Protein AF-A0A239AKF9-F1 (afdb_monomer)

Radius of gyration: 17.78 Å; Cα contacts (8 Å, |Δi|>4): 146; chains: 1; bounding box: 46×46×40 Å

Foldseek 3Di:
DDPVVVVVVVVVVVVVVVVVVLCVPDDPFLVVFVVLLVVLCVVLVVVQWDWDWASVDVSTWIKIANDPPDPQIWIWTWDDDVAIFIDIPPDPDTHGSVCSVVVNVVSVVSRVVVVPDDPCVVVVVVVVVD

Secondary structure (DSSP, 8-state):
---HHHHHHHHHHHHHHHHHHHHHHS-HHHHHHHHHHHHHHHHHHHTT-EEEEETTSSS-EEEEESSTT-S--EEEEEEEESEEEEEETT-SSPEETT-HHHHHHHHHHHHHHHHHS--TTTHHHHTT--

Sequence (130 aa):
MIDESAVTLRLWGRRARRFIRWFGTRDRQDRKAMWHLDRLAEALAAQGWRTNRRFHVSPATLRVGPTKHAPATEELSATHFGRWVYLARNSARPIPCADLDLAVTEVERILWGRLHQPNSRKARRHERQR

Solvent-accessible surface area (backbone atoms only — not comparable to full-atom values): 7560 Å² total; per-residue (Å²): 134,79,63,63,66,60,55,48,53,54,53,50,53,57,50,49,52,52,47,54,54,48,60,75,75,49,57,75,62,62,52,49,27,48,53,53,45,50,56,52,39,50,57,38,39,74,73,65,37,40,63,46,80,37,78,90,45,87,75,47,34,36,37,36,23,78,46,100,84,45,90,39,62,51,48,31,36,45,50,77,73,103,48,54,24,35,42,42,82,86,51,97,60,76,35,52,60,88,42,57,67,62,46,46,54,53,52,48,53,54,42,51,54,47,70,71,46,75,73,62,81,62,60,68,64,59,67,78,73,109

Organism: NCBI:txid134959

Mean predicted aligned error: 9.16 Å

pLDDT: mean 82.31, std 15.75, range [42.88, 96.38]

Nearest PDB structures (foldseek):
  7nvr-assembly1_l  TM=4.304E-01  e=4.733E+00  Homo sapiens

Structure (mmCIF, N/CA/C/O backbone):
data_AF-A0A239AKF9-F1
#
_entry.id   AF-A0A239AKF9-F1
#
loop_
_atom_site.group_PDB
_atom_site.id
_atom_site.type_symbol
_atom_site.label_atom_id
_atom_site.label_alt_id
_atom_site.label_comp_id
_atom_site.label_asym_id
_atom_site.label_entity_id
_atom_site.label_seq_id
_atom_site.pdbx_PDB_ins_code
_atom_site.Cartn_x
_atom_site.Cartn_y
_atom_site.Cartn_z
_atom_site.occupancy
_atom_site.B_iso_or_equiv
_atom_site.auth_seq_id
_atom_site.auth_comp_id
_atom_site.auth_asym_id
_atom_site.auth_atom_id
_atom_site.pdbx_PDB_model_num
ATOM 1 N N . MET A 1 1 ? -28.223 -2.598 -25.511 1.00 44.50 1 MET A N 1
ATOM 2 C CA . MET A 1 1 ? -27.658 -3.317 -24.352 1.00 44.50 1 MET A CA 1
ATOM 3 C C . MET A 1 1 ? -26.155 -3.400 -24.575 1.00 44.50 1 MET A C 1
ATOM 5 O O . MET A 1 1 ? -25.747 -4.005 -25.556 1.00 44.50 1 MET A O 1
ATOM 9 N N . ILE A 1 2 ? -25.346 -2.667 -23.805 1.00 51.31 2 ILE A N 1
ATOM 10 C CA . ILE A 1 2 ? -23.882 -2.719 -23.942 1.00 51.31 2 ILE A CA 1
ATOM 11 C C . ILE A 1 2 ? -23.411 -3.909 -23.115 1.00 51.31 2 ILE A C 1
ATOM 13 O O . ILE A 1 2 ? -23.727 -3.983 -21.934 1.00 51.31 2 ILE A O 1
ATOM 17 N N . ASP A 1 3 ? -22.683 -4.827 -23.741 1.00 58.03 3 ASP A N 1
ATOM 18 C CA . ASP A 1 3 ? -22.053 -5.953 -23.059 1.00 58.03 3 ASP A CA 1
ATOM 19 C C . ASP A 1 3 ? -20.973 -5.425 -22.094 1.00 58.03 3 ASP A C 1
ATOM 21 O O . ASP A 1 3 ? -19.858 -5.055 -22.487 1.00 58.03 3 ASP A O 1
ATOM 25 N N . GLU A 1 4 ? -21.339 -5.309 -20.817 1.00 54.34 4 GLU A N 1
ATOM 26 C CA . GLU A 1 4 ? -20.489 -4.795 -19.737 1.00 54.34 4 GLU A CA 1
ATOM 27 C C . GLU A 1 4 ? -19.208 -5.631 -19.573 1.00 54.34 4 GLU A C 1
ATOM 29 O O . GLU A 1 4 ? -18.150 -5.100 -19.211 1.00 54.34 4 GLU A O 1
ATOM 34 N N . SER A 1 5 ? -19.259 -6.911 -19.946 1.00 56.50 5 SER A N 1
ATOM 35 C CA . SER A 1 5 ? -18.136 -7.854 -19.978 1.00 56.50 5 SER A CA 1
ATOM 36 C C . SER A 1 5 ? -17.064 -7.412 -20.980 1.00 56.50 5 SER A C 1
ATOM 38 O O . SER A 1 5 ? -15.872 -7.357 -20.656 1.00 56.50 5 SER A O 1
ATOM 40 N N . ALA A 1 6 ? -17.478 -7.007 -22.186 1.00 59.06 6 ALA A N 1
ATOM 41 C CA . ALA A 1 6 ? -16.578 -6.553 -23.244 1.00 59.06 6 ALA A CA 1
ATOM 42 C C . ALA A 1 6 ? -15.924 -5.199 -22.915 1.00 59.06 6 ALA A C 1
ATOM 44 O O . ALA A 1 6 ? -14.740 -4.979 -23.201 1.00 59.06 6 ALA A O 1
ATOM 45 N N . VAL A 1 7 ? -16.666 -4.287 -22.276 1.00 61.75 7 VAL A N 1
ATOM 46 C CA . VAL A 1 7 ? -16.130 -3.004 -21.786 1.00 61.75 7 VAL A CA 1
ATOM 47 C C . VAL A 1 7 ? -15.097 -3.241 -20.688 1.00 61.75 7 VAL A C 1
ATOM 49 O O . VAL A 1 7 ? -14.014 -2.647 -20.712 1.00 61.75 7 VAL A O 1
ATOM 52 N N . THR A 1 8 ? -15.394 -4.164 -19.775 1.00 60.50 8 THR A N 1
ATOM 53 C CA . THR A 1 8 ? -14.499 -4.568 -18.692 1.00 60.50 8 THR A CA 1
ATOM 54 C C . THR A 1 8 ? -13.201 -5.136 -19.271 1.00 60.50 8 THR A C 1
ATOM 56 O O . THR A 1 8 ? -12.136 -4.558 -19.041 1.00 60.50 8 THR A O 1
ATOM 59 N N . LEU A 1 9 ? -13.258 -6.155 -20.134 1.00 61.53 9 LEU A N 1
ATOM 60 C CA . LEU A 1 9 ? -12.082 -6.750 -20.795 1.00 61.53 9 LEU A CA 1
ATOM 61 C C . LEU A 1 9 ? -11.208 -5.721 -21.532 1.00 61.53 9 LEU A C 1
ATOM 63 O O . LEU A 1 9 ? -9.980 -5.736 -21.408 1.00 61.53 9 LEU A O 1
ATOM 67 N N . ARG A 1 10 ? -11.815 -4.770 -22.255 1.00 62.91 10 ARG A N 1
ATOM 68 C CA . ARG A 1 10 ? -11.078 -3.695 -22.948 1.00 62.91 10 ARG A CA 1
ATOM 69 C C . ARG A 1 10 ? -10.370 -2.751 -21.972 1.00 62.91 10 ARG A C 1
ATOM 71 O O . ARG A 1 10 ? -9.230 -2.347 -22.229 1.00 62.91 10 ARG A O 1
ATOM 78 N N . LEU A 1 11 ? -11.013 -2.393 -20.859 1.00 65.31 11 LEU A N 1
ATOM 79 C CA . LEU A 1 11 ? -10.418 -1.548 -19.818 1.00 65.31 11 LEU A CA 1
ATOM 80 C C . LEU A 1 11 ? -9.262 -2.261 -19.103 1.00 65.31 11 LEU A C 1
ATOM 82 O O . LEU A 1 11 ? -8.202 -1.651 -18.918 1.00 65.31 11 LEU A O 1
ATOM 86 N N . TRP A 1 12 ? -9.423 -3.550 -18.789 1.00 67.75 12 TRP A N 1
ATOM 87 C CA . TRP A 1 12 ? -8.364 -4.394 -18.228 1.00 67.75 12 TRP A CA 1
ATOM 88 C C . TRP A 1 12 ? -7.185 -4.528 -19.192 1.00 67.75 12 TRP A C 1
ATOM 90 O O . TRP A 1 12 ? -6.052 -4.251 -18.801 1.00 67.75 12 TRP A O 1
ATOM 100 N N . GLY A 1 13 ? -7.435 -4.802 -20.476 1.00 73.50 13 GLY A N 1
ATOM 101 C CA . GLY A 1 13 ? -6.390 -4.893 -21.499 1.00 73.50 13 GLY A CA 1
ATOM 102 C C . GLY A 1 13 ? -5.582 -3.598 -21.656 1.00 73.50 13 GLY A C 1
ATOM 103 O O . GLY A 1 13 ? -4.351 -3.625 -21.708 1.00 73.50 13 GLY A O 1
ATOM 104 N N . ARG A 1 14 ? -6.241 -2.428 -21.661 1.00 78.69 14 ARG A N 1
ATOM 105 C CA . ARG A 1 14 ? -5.550 -1.122 -21.716 1.00 78.69 14 ARG A CA 1
ATOM 106 C C . ARG A 1 14 ? -4.758 -0.816 -20.445 1.00 78.69 14 ARG A C 1
ATOM 108 O O . ARG A 1 14 ? -3.728 -0.143 -20.516 1.00 78.69 14 ARG A O 1
ATOM 115 N N . ARG A 1 15 ? -5.249 -1.227 -19.273 1.00 78.75 15 ARG A N 1
ATOM 116 C CA . ARG A 1 15 ? -4.549 -1.026 -17.995 1.00 78.75 15 ARG A CA 1
ATOM 117 C C . ARG A 1 15 ? -3.334 -1.950 -17.886 1.00 78.75 15 ARG A C 1
ATOM 119 O O . ARG A 1 15 ? -2.266 -1.463 -17.529 1.00 78.75 15 ARG A O 1
ATOM 126 N N . ALA A 1 16 ? -3.470 -3.211 -18.296 1.00 79.94 16 ALA A N 1
ATOM 127 C CA . ALA A 1 16 ? -2.390 -4.192 -18.333 1.00 79.94 16 ALA A CA 1
ATOM 128 C C . ALA A 1 16 ? -1.249 -3.755 -19.261 1.00 79.94 16 ALA A C 1
ATOM 130 O O . ALA A 1 16 ? -0.103 -3.700 -18.831 1.00 79.94 16 ALA A O 1
ATOM 131 N N . ARG A 1 17 ? -1.543 -3.320 -20.496 1.00 85.88 17 ARG A N 1
ATOM 132 C CA . ARG A 1 17 ? -0.501 -2.813 -21.416 1.00 85.88 17 ARG A CA 1
ATOM 133 C C . ARG A 1 17 ? 0.253 -1.608 -20.855 1.00 85.88 17 ARG A C 1
ATOM 135 O O . ARG A 1 17 ? 1.469 -1.524 -20.999 1.00 85.88 17 ARG A O 1
ATOM 142 N N . ARG A 1 18 ? -0.460 -0.672 -20.217 1.00 85.56 18 ARG A N 1
ATOM 143 C CA . ARG A 1 18 ? 0.162 0.494 -19.569 1.00 85.56 18 ARG A CA 1
ATOM 144 C C . ARG A 1 18 ? 1.062 0.081 -18.412 1.00 85.56 18 ARG A C 1
ATOM 146 O O . ARG A 1 18 ? 2.144 0.640 -18.284 1.00 85.56 18 ARG A O 1
ATOM 153 N N . PHE A 1 19 ? 0.635 -0.895 -17.615 1.00 83.94 19 PHE A N 1
ATOM 154 C CA . PHE A 1 19 ? 1.451 -1.450 -16.544 1.00 83.94 19 PHE A CA 1
ATOM 155 C C . PHE A 1 19 ? 2.700 -2.154 -17.084 1.00 83.94 19 PHE A C 1
ATOM 157 O O . PHE A 1 19 ? 3.790 -1.844 -16.631 1.00 83.94 19 PHE A O 1
ATOM 164 N N . ILE A 1 20 ? 2.567 -3.024 -18.093 1.00 86.19 20 ILE A N 1
ATOM 165 C CA . ILE A 1 20 ? 3.700 -3.734 -18.712 1.00 86.19 20 ILE A CA 1
ATOM 166 C C . ILE A 1 20 ? 4.720 -2.739 -19.272 1.00 86.19 20 ILE A C 1
ATOM 168 O O . ILE A 1 20 ? 5.912 -2.855 -19.001 1.00 86.19 20 ILE A O 1
ATOM 172 N N . ARG A 1 21 ? 4.252 -1.720 -20.008 1.00 89.12 21 ARG A N 1
ATOM 173 C CA . ARG A 1 21 ? 5.124 -0.659 -20.526 1.00 89.12 21 ARG A CA 1
ATOM 174 C C . ARG A 1 21 ? 5.835 0.073 -19.393 1.00 89.12 21 ARG A C 1
ATOM 176 O O . ARG A 1 21 ? 7.048 0.226 -19.447 1.00 89.12 21 ARG A O 1
ATOM 183 N N . TRP A 1 22 ? 5.088 0.501 -18.376 1.00 89.50 22 TRP A N 1
ATOM 184 C CA . TRP A 1 22 ? 5.655 1.155 -17.200 1.00 89.50 22 TRP A CA 1
ATOM 185 C C . TRP A 1 22 ? 6.727 0.269 -16.552 1.00 89.50 22 TRP A C 1
ATOM 187 O O . TRP A 1 22 ? 7.861 0.707 -16.411 1.00 89.50 22 TRP A O 1
ATOM 197 N N . PHE A 1 23 ? 6.414 -0.997 -16.278 1.00 86.25 23 PHE A N 1
ATOM 198 C CA . PHE A 1 23 ? 7.312 -1.957 -15.642 1.00 86.25 23 PHE A CA 1
ATOM 199 C C . PHE A 1 23 ? 8.613 -2.161 -16.430 1.00 86.25 23 PHE A C 1
ATOM 201 O O . PHE A 1 23 ? 9.681 -2.233 -15.828 1.00 86.25 23 PHE A O 1
ATOM 208 N N . GLY A 1 24 ? 8.542 -2.211 -17.765 1.00 86.56 24 GLY A N 1
ATOM 209 C CA . GLY A 1 24 ? 9.719 -2.341 -18.630 1.00 86.56 24 GLY A CA 1
ATOM 210 C C . GLY A 1 24 ? 10.633 -1.110 -18.639 1.00 86.56 24 GLY A C 1
ATOM 211 O O . GLY A 1 24 ? 11.829 -1.244 -18.862 1.00 86.56 24 GLY A O 1
ATOM 212 N N . THR A 1 25 ? 10.088 0.078 -18.369 1.00 87.94 25 THR A N 1
ATOM 213 C CA . THR A 1 25 ? 10.833 1.356 -18.390 1.00 87.94 25 THR A CA 1
ATOM 214 C C . THR A 1 25 ? 11.340 1.821 -17.025 1.00 87.94 25 THR A C 1
ATOM 216 O O . THR A 1 25 ? 11.972 2.870 -16.934 1.00 87.94 25 THR A O 1
ATOM 219 N N . ARG A 1 26 ? 11.020 1.098 -15.948 1.00 88.06 26 ARG A N 1
ATOM 220 C CA . ARG A 1 26 ? 11.242 1.548 -14.567 1.00 88.06 26 ARG A CA 1
ATOM 221 C C . ARG A 1 26 ? 12.425 0.851 -13.929 1.00 88.06 26 ARG A C 1
ATOM 223 O O . ARG A 1 26 ? 12.743 -0.299 -14.244 1.00 88.06 26 ARG A O 1
ATOM 230 N N . ASP A 1 27 ? 13.064 1.548 -12.999 1.00 90.56 27 ASP A N 1
ATOM 231 C CA . ASP A 1 27 ? 14.215 1.003 -12.301 1.00 90.56 27 ASP A CA 1
ATOM 232 C C . ASP A 1 27 ? 13.822 -0.139 -11.338 1.00 90.56 27 ASP A C 1
ATOM 234 O O . ASP A 1 27 ? 12.663 -0.551 -11.195 1.00 90.56 27 ASP A O 1
ATOM 238 N N . ARG A 1 28 ? 14.828 -0.743 -10.702 1.00 90.19 28 ARG A N 1
ATOM 239 C CA . ARG A 1 28 ? 14.611 -1.842 -9.753 1.00 90.19 28 ARG A CA 1
ATOM 240 C C . ARG A 1 28 ? 13.866 -1.387 -8.492 1.00 90.19 28 ARG A C 1
ATOM 242 O O . ARG A 1 28 ? 13.144 -2.199 -7.917 1.00 90.19 28 ARG A O 1
ATOM 249 N N . GLN A 1 29 ? 14.057 -0.148 -8.047 1.00 90.62 29 GLN A N 1
ATOM 250 C CA . GLN A 1 29 ? 13.453 0.372 -6.821 1.00 90.62 29 GLN A CA 1
ATOM 251 C C . GLN A 1 29 ? 11.971 0.679 -7.037 1.00 90.62 29 GLN A C 1
ATOM 253 O O . GLN A 1 29 ? 11.151 0.216 -6.253 1.00 90.62 29 GLN A O 1
ATOM 258 N N . ASP A 1 30 ? 11.605 1.325 -8.142 1.00 90.00 30 ASP A N 1
ATOM 259 C CA . ASP A 1 30 ? 10.218 1.585 -8.539 1.00 90.00 30 ASP A CA 1
ATOM 260 C C . ASP A 1 30 ? 9.411 0.283 -8.641 1.00 90.00 30 ASP A C 1
ATOM 262 O O . ASP A 1 30 ? 8.285 0.181 -8.144 1.00 90.00 30 ASP A O 1
ATOM 266 N N . ARG A 1 31 ? 10.004 -0.759 -9.239 1.00 91.25 31 ARG A N 1
ATOM 267 C CA . ARG A 1 31 ? 9.371 -2.084 -9.331 1.00 91.25 31 ARG A CA 1
ATOM 268 C C . ARG A 1 31 ? 9.185 -2.741 -7.962 1.00 91.25 31 ARG A C 1
ATOM 270 O O . ARG A 1 31 ? 8.130 -3.318 -7.710 1.00 91.25 31 ARG A O 1
ATOM 277 N N . LYS A 1 32 ? 10.171 -2.632 -7.066 1.00 93.56 32 LYS A N 1
ATOM 278 C CA . LYS A 1 32 ? 10.055 -3.130 -5.684 1.00 93.56 32 LYS A CA 1
ATOM 279 C C . LYS A 1 32 ? 9.026 -2.346 -4.871 1.00 93.56 32 LYS A C 1
ATOM 281 O O . LYS A 1 32 ? 8.255 -2.955 -4.137 1.00 93.56 32 LYS A O 1
ATOM 286 N N . ALA A 1 33 ? 8.974 -1.026 -5.029 1.00 93.75 33 ALA A N 1
ATOM 287 C CA . ALA A 1 33 ? 7.971 -0.185 -4.391 1.00 93.75 33 ALA A CA 1
ATOM 288 C C . ALA A 1 33 ? 6.561 -0.624 -4.807 1.00 93.75 33 ALA A C 1
ATOM 290 O O . ALA A 1 33 ? 5.705 -0.826 -3.950 1.00 93.75 33 ALA A O 1
ATOM 291 N N . MET A 1 34 ? 6.343 -0.867 -6.104 1.00 93.75 34 MET A N 1
ATOM 292 C CA . MET A 1 34 ? 5.075 -1.408 -6.598 1.00 93.75 34 MET A CA 1
ATOM 293 C C . MET A 1 34 ? 4.749 -2.772 -5.998 1.00 93.75 34 MET A C 1
ATOM 295 O O . MET A 1 34 ? 3.632 -2.971 -5.544 1.00 93.75 34 MET A O 1
ATOM 299 N N . TRP A 1 35 ? 5.723 -3.681 -5.932 1.00 93.81 35 TRP A N 1
ATOM 300 C CA . TRP A 1 35 ? 5.523 -4.999 -5.328 1.00 93.81 35 TRP A CA 1
ATOM 301 C C . TRP A 1 35 ? 5.081 -4.909 -3.859 1.00 93.81 35 TRP A C 1
ATOM 303 O O . TRP A 1 35 ? 4.151 -5.599 -3.446 1.00 93.81 35 TRP A O 1
ATOM 313 N N . HIS A 1 36 ? 5.695 -4.019 -3.072 1.00 95.94 36 HIS A N 1
ATOM 314 C CA . HIS A 1 36 ? 5.261 -3.760 -1.698 1.00 95.94 36 HIS A CA 1
ATOM 315 C C . HIS A 1 36 ? 3.829 -3.208 -1.648 1.00 95.94 36 HIS A C 1
ATOM 317 O O . HIS A 1 36 ? 3.004 -3.687 -0.871 1.00 95.94 36 HIS A O 1
ATOM 323 N N . LEU A 1 37 ? 3.507 -2.238 -2.508 1.00 95.94 37 LEU A N 1
ATOM 324 C CA . LEU A 1 37 ? 2.153 -1.690 -2.603 1.00 95.94 37 LEU A CA 1
ATOM 325 C C . LEU A 1 37 ? 1.123 -2.737 -3.053 1.00 95.94 37 LEU A C 1
ATOM 327 O O . LEU A 1 37 ? -0.016 -2.684 -2.599 1.00 95.94 37 LEU A O 1
ATOM 331 N N . ASP A 1 38 ? 1.501 -3.693 -3.902 1.00 94.44 38 ASP A N 1
ATOM 332 C CA . ASP A 1 38 ? 0.623 -4.770 -4.359 1.00 94.44 38 ASP A CA 1
ATOM 333 C C . ASP A 1 38 ? 0.260 -5.720 -3.220 1.00 94.44 38 ASP A C 1
ATOM 335 O O . ASP A 1 38 ? -0.925 -6.005 -3.042 1.00 94.44 38 ASP A O 1
ATOM 339 N N . ARG A 1 39 ? 1.241 -6.112 -2.398 1.00 96.06 39 ARG A N 1
ATOM 340 C CA . ARG A 1 39 ? 1.007 -6.939 -1.203 1.00 96.06 39 ARG A CA 1
ATOM 341 C C . ARG A 1 39 ? 0.104 -6.247 -0.188 1.00 96.06 39 ARG A C 1
ATOM 343 O O . ARG A 1 39 ? -0.818 -6.862 0.340 1.00 96.06 39 ARG A O 1
ATOM 350 N N . LEU A 1 40 ? 0.341 -4.960 0.066 1.00 96.31 40 LEU A N 1
ATOM 351 C CA . LEU A 1 40 ? -0.518 -4.175 0.952 1.00 96.31 40 LEU A CA 1
ATOM 352 C C . LEU A 1 40 ? -1.932 -4.025 0.383 1.00 96.31 40 LEU A C 1
ATOM 354 O O . LEU A 1 40 ? -2.908 -4.110 1.125 1.00 96.31 40 LEU A O 1
ATOM 358 N N . ALA A 1 41 ? -2.058 -3.835 -0.931 1.00 95.56 41 ALA A N 1
ATOM 359 C CA . ALA A 1 41 ? -3.355 -3.739 -1.586 1.00 95.56 41 ALA A CA 1
ATOM 360 C C . ALA A 1 41 ? -4.173 -5.029 -1.448 1.00 95.56 41 ALA A C 1
ATOM 362 O O . ALA A 1 41 ? -5.385 -4.948 -1.265 1.00 95.56 41 ALA A O 1
ATOM 363 N N . GLU A 1 42 ? -3.526 -6.191 -1.539 1.00 95.56 42 GLU A N 1
ATOM 364 C CA . GLU A 1 42 ? -4.162 -7.497 -1.345 1.00 95.56 42 GLU A CA 1
ATOM 365 C C . GLU A 1 42 ?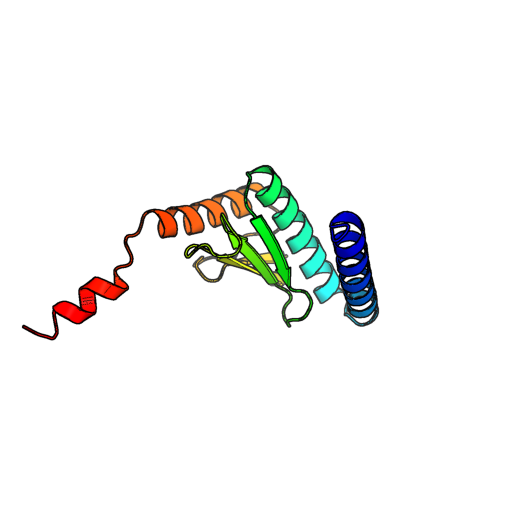 -4.610 -7.699 0.104 1.00 95.56 42 GLU A C 1
ATOM 367 O O . GLU A 1 42 ? -5.766 -8.047 0.332 1.00 95.56 42 GLU A O 1
ATOM 372 N N . ALA A 1 43 ? -3.749 -7.394 1.079 1.00 95.69 43 ALA A N 1
ATOM 373 C CA . ALA A 1 43 ? -4.094 -7.511 2.496 1.00 95.69 43 ALA A CA 1
ATOM 374 C C . ALA A 1 43 ? -5.264 -6.593 2.893 1.00 95.69 43 ALA A C 1
ATOM 376 O O . ALA A 1 43 ? -6.201 -7.025 3.558 1.00 95.69 43 ALA A O 1
ATOM 377 N N . LEU A 1 44 ? -5.268 -5.344 2.420 1.00 94.94 44 LEU A N 1
ATOM 378 C CA . LEU A 1 44 ? -6.375 -4.412 2.656 1.00 94.94 44 LEU A CA 1
ATOM 379 C C . LEU A 1 44 ? -7.661 -4.835 1.937 1.00 94.94 44 LEU A C 1
ATOM 381 O O . LEU A 1 44 ? -8.751 -4.669 2.481 1.00 94.94 44 LEU A O 1
ATOM 385 N N . ALA A 1 45 ? -7.555 -5.390 0.727 1.00 93.50 45 ALA A N 1
ATOM 386 C CA . ALA A 1 45 ? -8.713 -5.914 0.009 1.00 93.50 45 ALA A CA 1
ATOM 387 C C . ALA A 1 45 ? -9.333 -7.123 0.724 1.00 93.50 45 ALA A C 1
ATOM 389 O O . ALA A 1 45 ? -10.556 -7.246 0.735 1.00 93.50 45 ALA A O 1
ATOM 390 N N . ALA A 1 46 ? -8.517 -7.969 1.363 1.00 93.50 46 ALA A N 1
ATOM 391 C CA . ALA A 1 46 ? -8.999 -9.069 2.198 1.00 93.50 46 ALA A CA 1
ATOM 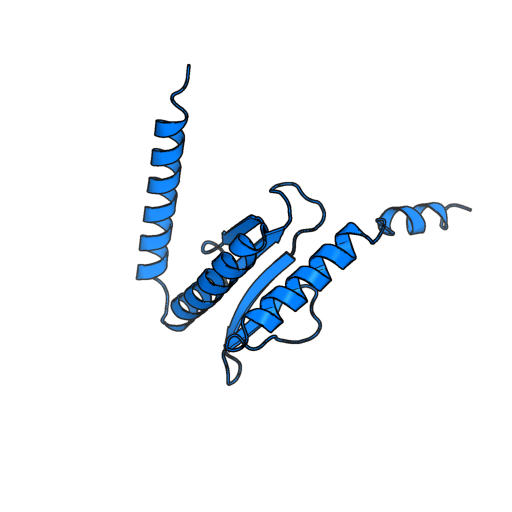392 C C . ALA A 1 46 ? -9.805 -8.575 3.416 1.00 93.50 46 ALA A C 1
ATOM 394 O O . ALA A 1 46 ? -10.762 -9.233 3.810 1.00 93.50 46 ALA A O 1
ATOM 395 N N . GLN A 1 47 ? -9.490 -7.386 3.944 1.00 92.25 47 GLN A N 1
ATOM 396 C CA . GLN A 1 47 ? -10.277 -6.700 4.984 1.00 92.25 47 GLN A CA 1
ATOM 397 C C . GLN A 1 47 ? -11.483 -5.911 4.428 1.00 92.25 47 GLN A C 1
ATOM 399 O O . GLN A 1 47 ? -12.152 -5.175 5.149 1.00 92.25 47 GLN A O 1
ATOM 404 N N . GLY A 1 48 ? -11.782 -6.030 3.130 1.00 90.75 48 GLY A N 1
ATOM 405 C CA . GLY A 1 48 ? -12.936 -5.387 2.494 1.00 90.75 48 GLY A CA 1
ATOM 406 C C . GLY A 1 48 ? -12.702 -3.949 2.020 1.00 90.75 48 GLY A C 1
ATOM 407 O O . GLY A 1 48 ? -13.632 -3.307 1.521 1.00 90.75 48 GLY A O 1
ATOM 408 N N . TRP A 1 49 ? -11.476 -3.425 2.107 1.00 92.88 49 TRP A N 1
ATOM 409 C CA . TRP A 1 49 ? -11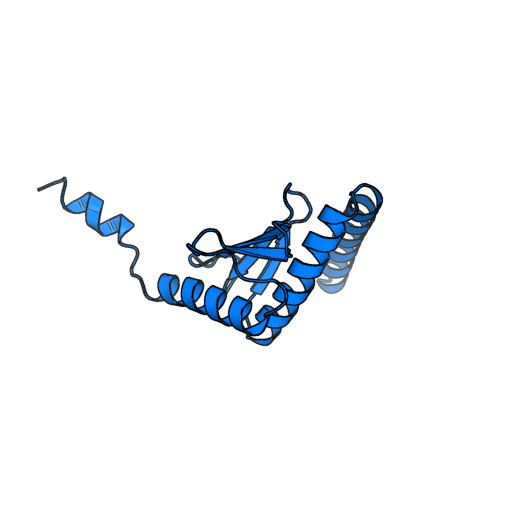.170 -2.084 1.610 1.00 92.88 49 TRP A CA 1
ATOM 410 C C . TRP A 1 49 ? -11.026 -2.054 0.094 1.00 92.88 49 TRP A C 1
ATOM 412 O O . TRP A 1 49 ? -10.403 -2.915 -0.529 1.00 92.88 49 TRP A O 1
ATOM 422 N N . ARG A 1 50 ? -11.518 -0.980 -0.530 1.00 92.19 50 ARG A N 1
ATOM 423 C CA . ARG A 1 50 ? -11.220 -0.729 -1.939 1.00 92.19 50 ARG A CA 1
ATOM 424 C C . ARG A 1 50 ? -9.834 -0.134 -2.087 1.00 92.19 50 ARG A C 1
ATOM 426 O O . ARG A 1 50 ? -9.515 0.905 -1.510 1.00 92.19 50 ARG A O 1
ATOM 433 N N . THR A 1 51 ? -9.055 -0.749 -2.965 1.00 93.44 51 THR A N 1
ATOM 434 C CA . THR A 1 51 ? -7.690 -0.341 -3.271 1.00 93.44 51 THR A CA 1
ATOM 435 C C . THR A 1 51 ? -7.559 0.059 -4.742 1.00 93.44 51 THR A C 1
ATOM 437 O O . THR A 1 51 ? -8.194 -0.501 -5.637 1.00 93.44 51 THR A O 1
ATOM 440 N N . ASN A 1 52 ? -6.761 1.089 -5.023 1.00 91.75 52 ASN A N 1
ATOM 441 C CA . ASN A 1 52 ? -6.471 1.533 -6.382 1.00 91.75 52 ASN A CA 1
ATOM 442 C C . ASN A 1 52 ? -5.005 1.941 -6.515 1.00 91.75 52 ASN A C 1
ATOM 444 O O . ASN A 1 52 ? -4.583 2.993 -6.034 1.00 91.75 52 ASN A O 1
ATOM 448 N N . ARG A 1 53 ? -4.253 1.114 -7.238 1.00 90.50 53 ARG A N 1
ATOM 449 C CA . ARG A 1 53 ? -2.849 1.346 -7.586 1.00 90.50 53 ARG A CA 1
ATOM 450 C C . ARG A 1 53 ? -2.723 2.489 -8.594 1.00 90.50 53 ARG A C 1
ATOM 452 O O . ARG A 1 53 ? -3.421 2.506 -9.615 1.00 90.50 53 ARG A O 1
ATOM 459 N N . ARG A 1 54 ? -1.791 3.407 -8.356 1.00 90.38 54 ARG A N 1
ATOM 460 C CA . ARG A 1 54 ? -1.449 4.531 -9.233 1.00 90.38 54 ARG A CA 1
ATOM 461 C C . ARG A 1 54 ? 0.031 4.452 -9.603 1.00 90.38 54 ARG A C 1
ATOM 463 O O . ARG A 1 54 ? 0.880 5.099 -9.011 1.00 90.38 54 ARG A O 1
ATOM 470 N N . PHE A 1 55 ? 0.323 3.673 -10.638 1.00 87.56 55 PHE A N 1
ATOM 471 C CA . PHE A 1 55 ? 1.673 3.541 -11.201 1.00 87.56 55 PHE A CA 1
ATOM 472 C C . PHE A 1 55 ? 2.019 4.632 -12.232 1.00 87.56 55 PHE A C 1
ATOM 474 O O . PHE A 1 55 ? 3.138 4.711 -12.710 1.00 87.56 55 PHE A O 1
ATOM 481 N N . HIS A 1 56 ? 1.059 5.477 -12.612 1.00 83.19 56 HIS A N 1
ATOM 482 C CA . HIS A 1 56 ? 1.274 6.573 -13.567 1.00 83.19 56 HIS A CA 1
ATOM 483 C C . HIS A 1 56 ? 1.842 7.846 -12.915 1.00 83.19 56 HIS A C 1
ATOM 485 O O . HIS A 1 56 ? 2.135 8.802 -13.625 1.00 83.19 56 HIS A O 1
ATOM 491 N N . VAL A 1 57 ? 1.958 7.874 -11.586 1.00 82.69 57 VAL A N 1
ATOM 492 C CA . VAL A 1 57 ? 2.560 8.968 -10.810 1.00 82.69 57 VAL A CA 1
ATOM 493 C C . VAL A 1 57 ? 3.911 8.523 -10.249 1.00 82.69 57 VAL A C 1
ATOM 495 O O . VAL A 1 57 ? 4.160 7.323 -10.132 1.00 82.69 57 VAL A O 1
ATOM 498 N N . SER A 1 58 ? 4.783 9.487 -9.946 1.00 80.50 58 SER A N 1
ATOM 499 C CA . SER A 1 58 ? 6.106 9.254 -9.360 1.00 80.50 58 SER A CA 1
ATOM 500 C C . SER A 1 58 ? 6.211 10.022 -8.036 1.00 80.50 58 SER A C 1
ATOM 502 O O . SER A 1 58 ? 6.091 11.248 -8.071 1.00 80.50 58 SER A O 1
ATOM 504 N N . PRO A 1 59 ? 6.412 9.348 -6.888 1.00 86.12 59 PRO A N 1
ATOM 505 C CA . PRO A 1 59 ? 6.486 7.892 -6.731 1.00 86.12 59 PRO A CA 1
ATOM 506 C C . PRO A 1 59 ? 5.141 7.212 -7.021 1.00 86.12 59 PRO A C 1
ATOM 508 O O . PRO A 1 59 ? 4.091 7.853 -6.993 1.00 86.12 59 PRO A O 1
ATOM 511 N N . ALA A 1 60 ? 5.172 5.905 -7.288 1.00 89.88 60 ALA A N 1
ATOM 512 C CA . ALA A 1 60 ? 3.951 5.115 -7.366 1.00 89.88 60 ALA A CA 1
ATOM 513 C C . ALA A 1 60 ? 3.199 5.140 -6.029 1.00 89.88 60 ALA A C 1
ATOM 515 O O . ALA A 1 60 ? 3.815 5.083 -4.962 1.00 89.88 60 ALA A O 1
ATOM 516 N N . THR A 1 61 ? 1.868 5.184 -6.089 1.00 94.56 61 THR A N 1
ATOM 517 C CA . THR A 1 61 ? 1.032 5.236 -4.884 1.00 94.56 61 THR A CA 1
ATOM 518 C C . THR A 1 61 ? -0.090 4.204 -4.884 1.00 94.56 61 THR A C 1
ATOM 520 O O . THR A 1 61 ? -0.522 3.702 -5.926 1.00 94.56 61 THR A O 1
ATOM 523 N N . LEU A 1 62 ? -0.583 3.888 -3.690 1.00 94.8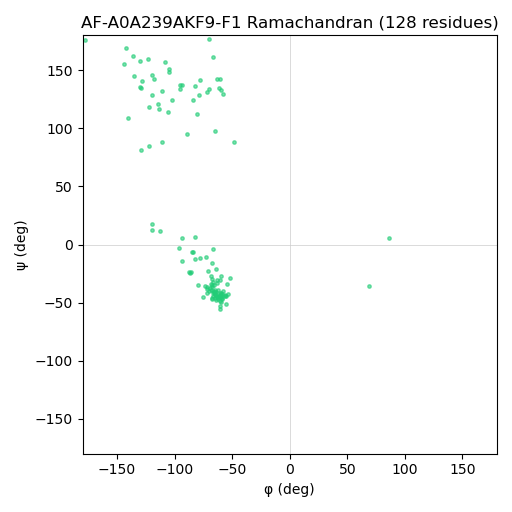1 62 LEU A N 1
ATOM 524 C CA . LEU A 1 62 ? -1.774 3.091 -3.440 1.00 94.81 62 LEU A CA 1
ATOM 525 C C . LEU A 1 62 ? -2.820 3.977 -2.773 1.00 94.81 62 LEU A C 1
ATOM 527 O O . LEU A 1 62 ? -2.586 4.516 -1.695 1.00 94.81 62 LEU A O 1
ATOM 531 N N . ARG A 1 63 ? -3.989 4.112 -3.397 1.00 93.44 63 ARG A N 1
ATOM 532 C CA . ARG A 1 63 ? -5.140 4.764 -2.772 1.00 93.44 63 ARG A CA 1
ATOM 533 C C . ARG A 1 63 ? -6.044 3.717 -2.134 1.00 93.44 63 ARG A C 1
ATOM 535 O O . ARG A 1 63 ? -6.376 2.734 -2.793 1.00 93.44 63 ARG A O 1
ATOM 542 N N . VAL A 1 64 ? -6.475 3.964 -0.904 1.00 93.69 64 VAL A N 1
ATO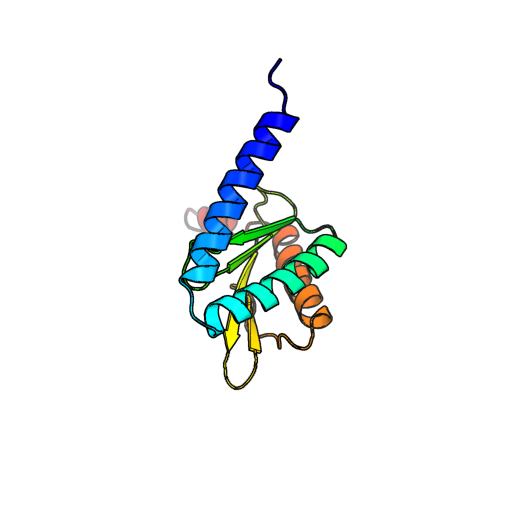M 543 C CA . VAL A 1 64 ? -7.317 3.064 -0.105 1.00 93.69 64 VAL A CA 1
ATOM 544 C C . VAL A 1 64 ? -8.526 3.834 0.415 1.00 93.69 64 VAL A C 1
ATOM 546 O O . VAL A 1 64 ? -8.405 5.001 0.782 1.00 93.69 64 VAL A O 1
ATOM 549 N N . GLY A 1 65 ? -9.698 3.210 0.437 1.00 90.62 65 GLY A N 1
ATOM 550 C CA . GLY A 1 65 ? -10.894 3.763 1.070 1.00 90.62 65 GLY A CA 1
ATOM 551 C C . GLY A 1 65 ? -12.078 2.799 0.993 1.00 90.62 65 GLY A C 1
ATOM 552 O O . GLY A 1 65 ? -11.971 1.752 0.356 1.00 90.62 65 GLY A O 1
ATOM 553 N N . PRO A 1 66 ? -13.225 3.129 1.608 1.00 85.19 66 PRO A N 1
ATOM 554 C CA . PRO A 1 66 ? -14.382 2.236 1.624 1.00 85.19 66 PRO A CA 1
ATOM 555 C C . PRO A 1 66 ? -15.080 2.189 0.257 1.00 85.19 66 PRO A C 1
ATOM 557 O O . PRO A 1 66 ? -15.536 1.142 -0.191 1.00 85.19 66 PRO A O 1
ATOM 560 N N . THR A 1 67 ? -15.122 3.314 -0.468 1.00 82.06 67 THR A N 1
ATOM 561 C CA . THR A 1 67 ? -15.681 3.386 -1.826 1.00 82.06 67 THR A CA 1
ATOM 562 C C . THR A 1 67 ? -14.869 4.324 -2.723 1.00 82.06 67 THR A C 1
ATOM 564 O O . THR A 1 67 ? -14.022 5.088 -2.263 1.00 82.06 67 THR A O 1
ATOM 567 N N . LYS A 1 68 ? -15.140 4.297 -4.036 1.00 71.81 68 LYS A N 1
ATOM 568 C CA . LYS A 1 68 ? -14.447 5.129 -5.042 1.00 71.81 68 LYS A CA 1
ATOM 569 C C . LYS A 1 68 ? -14.605 6.640 -4.796 1.00 71.81 68 LYS A C 1
ATOM 571 O O . LYS A 1 68 ? -13.708 7.404 -5.147 1.00 71.81 68 LYS A O 1
ATOM 576 N N . HIS A 1 69 ? -15.733 7.050 -4.217 1.00 68.44 69 HIS A N 1
ATOM 577 C CA . HIS A 1 69 ? -16.105 8.450 -3.976 1.00 68.44 69 HIS A CA 1
ATOM 578 C C . HIS A 1 69 ? -16.141 8.801 -2.485 1.00 68.44 69 HIS A C 1
ATOM 580 O O . HIS A 1 69 ? -16.650 9.855 -2.114 1.00 68.44 69 HIS A O 1
ATOM 586 N N . ALA A 1 70 ? -15.623 7.920 -1.627 1.00 66.88 70 ALA A N 1
ATOM 587 C CA . ALA A 1 70 ? -15.663 8.132 -0.195 1.00 66.88 70 ALA A CA 1
ATOM 588 C C . ALA A 1 70 ? -14.864 9.382 0.212 1.00 66.88 70 ALA A C 1
ATOM 590 O O . ALA A 1 70 ? -13.785 9.627 -0.335 1.00 66.88 70 ALA A O 1
ATOM 591 N N . PRO A 1 71 ? -15.347 10.148 1.205 1.00 66.12 71 PRO A N 1
ATOM 592 C CA . PRO A 1 71 ? -14.590 11.263 1.769 1.00 66.12 71 PRO A CA 1
ATOM 593 C C . PRO A 1 71 ? -13.342 10.780 2.527 1.00 66.12 71 PRO A C 1
ATOM 595 O O . PRO A 1 71 ? -12.325 11.472 2.551 1.00 66.12 71 PRO A O 1
ATOM 598 N N . ALA A 1 72 ? -13.391 9.577 3.106 1.00 79.94 72 ALA A N 1
ATOM 599 C CA . ALA A 1 72 ? -12.260 8.942 3.768 1.00 79.94 72 ALA A CA 1
ATOM 600 C C . ALA A 1 72 ? -11.455 8.112 2.758 1.00 79.94 72 ALA A C 1
ATOM 602 O O . ALA A 1 72 ? -11.780 6.959 2.489 1.00 79.94 72 ALA A O 1
ATOM 603 N N . THR A 1 73 ? -10.402 8.699 2.186 1.00 87.44 73 THR A N 1
ATOM 604 C CA . THR A 1 73 ? -9.412 7.940 1.407 1.00 87.44 73 THR A CA 1
ATOM 605 C C . THR A 1 73 ? -8.005 8.254 1.858 1.00 87.44 73 THR A C 1
ATOM 607 O O . THR A 1 73 ? -7.673 9.428 1.991 1.00 87.44 73 THR A O 1
ATOM 610 N N . GLU A 1 74 ? -7.178 7.230 2.009 1.00 90.88 74 GLU A N 1
ATOM 611 C CA . GLU A 1 74 ? -5.758 7.359 2.311 1.00 90.88 74 GLU A CA 1
ATOM 612 C C . GLU A 1 74 ? -4.908 7.073 1.074 1.00 90.88 74 GLU A C 1
ATOM 614 O O . GLU A 1 74 ? -5.300 6.302 0.197 1.00 90.88 74 GLU A O 1
ATOM 619 N N . GLU A 1 75 ? -3.761 7.742 0.979 1.00 93.50 75 GLU A N 1
ATOM 620 C CA . GLU A 1 75 ? -2.777 7.518 -0.075 1.00 93.50 75 GLU A CA 1
ATOM 621 C C . GLU A 1 75 ? -1.463 7.092 0.568 1.00 93.50 75 GLU A C 1
ATOM 623 O O . GLU A 1 75 ? -0.983 7.742 1.500 1.00 93.50 75 GLU A O 1
ATOM 628 N N . LEU A 1 76 ? -0.922 5.984 0.068 1.00 94.81 76 LEU A N 1
ATOM 629 C CA . LEU A 1 76 ? 0.302 5.369 0.546 1.00 94.81 76 LEU A CA 1
ATOM 630 C C . LEU A 1 76 ? 1.346 5.302 -0.561 1.00 94.81 76 LEU A C 1
ATOM 632 O O . LEU A 1 76 ? 1.010 5.060 -1.720 1.00 94.81 76 LEU A O 1
ATOM 636 N N . SER A 1 77 ? 2.612 5.443 -0.196 1.00 94.94 77 SER A N 1
ATOM 637 C CA . SER A 1 77 ? 3.756 5.099 -1.040 1.00 94.94 77 SER A CA 1
ATOM 638 C C . SER A 1 77 ? 4.652 4.091 -0.321 1.00 94.94 77 SER A C 1
ATOM 640 O O . SER A 1 77 ? 4.588 3.947 0.898 1.00 94.94 77 SER A O 1
ATOM 642 N N . ALA A 1 78 ? 5.476 3.370 -1.078 1.00 95.56 78 ALA A N 1
ATOM 643 C CA . ALA A 1 78 ? 6.537 2.530 -0.533 1.00 95.56 78 ALA A CA 1
ATOM 644 C C . ALA A 1 78 ? 7.887 3.156 -0.895 1.00 95.56 78 ALA A C 1
A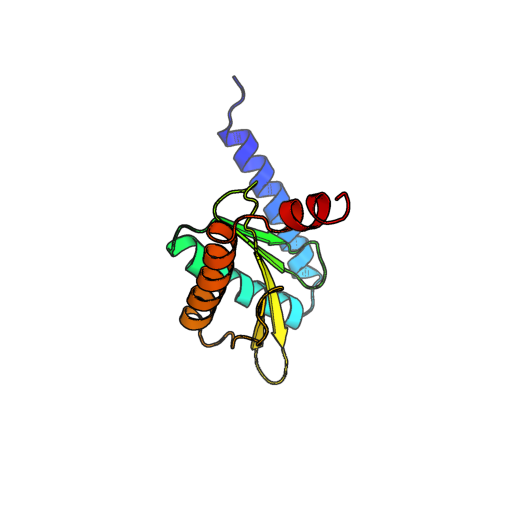TOM 646 O O . ALA A 1 78 ? 8.103 3.563 -2.037 1.00 95.56 78 ALA A O 1
ATOM 647 N N . THR A 1 79 ? 8.794 3.279 0.068 1.00 94.19 79 THR A N 1
ATOM 648 C CA . THR A 1 79 ? 10.107 3.912 -0.127 1.00 94.19 79 THR A CA 1
ATOM 649 C C . THR A 1 79 ? 11.170 3.189 0.693 1.00 94.19 79 THR A C 1
ATOM 651 O O . THR A 1 79 ? 10.864 2.523 1.681 1.00 94.19 79 THR A O 1
ATOM 654 N N . HIS A 1 80 ? 12.426 3.285 0.262 1.00 93.62 80 HIS A N 1
ATOM 655 C CA . HIS A 1 80 ? 13.556 2.639 0.912 1.00 93.62 80 HIS A CA 1
ATOM 656 C C . HIS A 1 80 ? 14.411 3.652 1.690 1.00 93.62 80 HIS A C 1
ATOM 658 O O . HIS A 1 80 ? 15.078 4.489 1.087 1.00 93.62 80 HIS A O 1
ATOM 664 N N . PHE A 1 81 ? 14.438 3.530 3.020 1.00 88.56 81 PHE A N 1
ATOM 665 C CA . PHE A 1 81 ? 15.290 4.308 3.932 1.00 88.56 81 PHE A CA 1
ATOM 666 C C . PHE A 1 81 ? 16.036 3.357 4.874 1.00 88.56 81 PHE A C 1
ATOM 668 O O . PHE A 1 81 ? 15.568 3.066 5.974 1.00 88.56 81 PHE A O 1
ATOM 675 N N . GLY A 1 82 ? 17.143 2.772 4.400 1.00 91.44 82 GLY A N 1
ATOM 676 C CA . GLY A 1 82 ? 17.852 1.663 5.066 1.00 91.44 82 GLY A CA 1
ATOM 677 C C . GLY A 1 82 ? 17.073 0.335 5.061 1.00 91.44 82 GLY A C 1
ATOM 678 O O . GLY A 1 82 ? 17.654 -0.727 4.874 1.00 91.44 82 GLY A O 1
ATOM 679 N N . ARG A 1 83 ? 15.746 0.410 5.189 1.00 93.81 83 ARG A N 1
ATOM 680 C CA . ARG A 1 83 ? 14.755 -0.653 5.016 1.00 93.81 83 ARG A CA 1
ATOM 681 C C . ARG A 1 83 ? 13.562 -0.134 4.215 1.00 93.81 83 ARG A C 1
ATOM 683 O O . ARG A 1 83 ? 13.345 1.074 4.113 1.00 93.81 83 ARG A O 1
ATOM 690 N N . TRP A 1 84 ? 12.767 -1.048 3.670 1.00 96.38 84 TRP A N 1
ATOM 691 C CA . TRP A 1 84 ? 11.507 -0.701 3.016 1.00 96.38 84 TRP A CA 1
ATOM 692 C C . TRP A 1 84 ? 10.449 -0.290 4.034 1.00 96.38 84 TRP A C 1
ATOM 694 O O . TRP A 1 84 ? 10.223 -0.996 5.020 1.00 96.38 84 TRP A O 1
ATOM 704 N N . VAL A 1 85 ? 9.800 0.843 3.775 1.00 96.31 85 VAL A N 1
ATOM 705 C CA . VAL A 1 85 ? 8.722 1.390 4.599 1.00 96.31 85 VAL A CA 1
ATOM 706 C C . VAL A 1 85 ? 7.555 1.865 3.738 1.00 96.31 85 VAL A C 1
ATOM 708 O O . VAL A 1 85 ? 7.752 2.404 2.645 1.00 96.31 85 VAL A O 1
ATOM 711 N N . TYR A 1 86 ? 6.343 1.701 4.257 1.00 95.94 86 TYR A N 1
ATOM 712 C CA . TYR A 1 86 ? 5.162 2.401 3.789 1.00 95.94 86 TYR A CA 1
ATOM 713 C C . TYR A 1 86 ? 5.106 3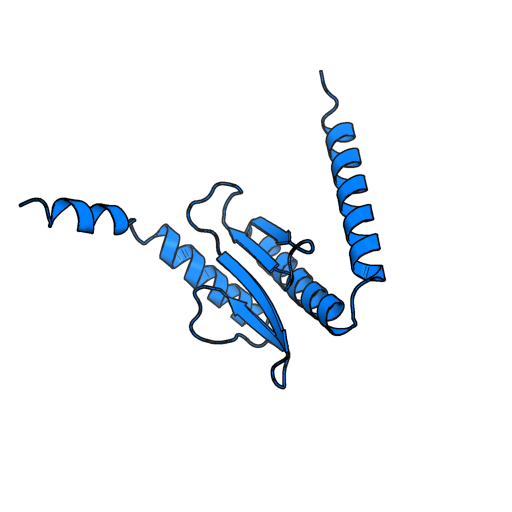.786 4.427 1.00 95.94 86 TYR A C 1
ATOM 715 O O . TYR A 1 86 ? 5.324 3.951 5.630 1.00 95.94 86 TYR A O 1
ATOM 723 N N . LEU A 1 87 ? 4.776 4.780 3.615 1.00 94.38 87 LEU A N 1
ATOM 724 C CA . LEU A 1 87 ? 4.457 6.126 4.059 1.00 94.38 87 LEU A CA 1
ATOM 725 C C . LEU A 1 87 ? 2.985 6.374 3.760 1.00 94.38 87 LEU A C 1
ATOM 727 O O . LEU A 1 87 ? 2.585 6.380 2.598 1.00 94.38 87 LEU A O 1
ATOM 731 N N . ALA A 1 88 ? 2.187 6.578 4.802 1.00 91.50 88 ALA A N 1
ATOM 732 C CA . ALA A 1 88 ? 0.818 7.055 4.667 1.00 91.50 88 ALA A CA 1
ATOM 733 C C . ALA A 1 88 ? 0.807 8.574 4.844 1.00 91.50 88 ALA A C 1
ATOM 735 O O . ALA A 1 88 ? 1.448 9.095 5.757 1.00 91.50 88 ALA A O 1
ATOM 736 N N . ARG A 1 89 ? 0.054 9.294 4.009 1.00 85.44 89 ARG A N 1
ATOM 737 C CA . ARG A 1 89 ? -0.065 10.761 4.072 1.00 85.44 89 ARG A CA 1
ATOM 738 C C . ARG A 1 89 ? -0.433 11.287 5.470 1.00 85.44 89 ARG A C 1
ATOM 740 O O . ARG A 1 89 ? -0.104 12.426 5.787 1.00 85.44 89 ARG A O 1
ATOM 747 N N . ASN A 1 90 ? -1.155 10.505 6.268 1.00 82.88 90 ASN A N 1
ATOM 748 C CA . ASN A 1 90 ? -1.683 10.904 7.578 1.00 82.88 90 ASN A CA 1
ATOM 749 C C . ASN A 1 90 ? -1.162 10.038 8.724 1.00 82.88 90 ASN A C 1
ATOM 751 O O . ASN A 1 90 ? -1.681 10.134 9.836 1.00 82.88 90 ASN A O 1
ATOM 755 N N . SER A 1 91 ? -0.136 9.223 8.473 1.00 83.38 91 SER A N 1
ATOM 756 C CA . SER A 1 91 ? 0.649 8.644 9.558 1.00 83.38 91 SER A CA 1
ATOM 757 C C . SER A 1 91 ? 1.854 9.533 9.839 1.00 83.38 91 SER A C 1
ATOM 759 O O . SER A 1 91 ? 2.525 10.010 8.927 1.00 83.38 91 SER A O 1
ATOM 761 N N . ALA A 1 92 ? 2.139 9.748 11.120 1.00 78.50 92 ALA A N 1
ATOM 762 C CA . ALA A 1 92 ? 3.326 10.478 11.549 1.00 78.50 92 ALA A CA 1
ATOM 763 C C . ALA A 1 92 ? 4.600 9.618 11.478 1.00 78.50 92 ALA A C 1
ATOM 765 O O . ALA A 1 92 ? 5.699 10.143 11.649 1.00 78.50 92 ALA A O 1
ATOM 766 N N . ARG A 1 93 ? 4.472 8.296 11.283 1.00 87.62 93 ARG A N 1
ATOM 767 C CA . ARG A 1 93 ? 5.589 7.350 11.373 1.00 87.62 93 ARG A CA 1
ATOM 768 C C . ARG A 1 93 ? 5.655 6.457 10.131 1.00 87.62 93 ARG A C 1
ATOM 770 O O . ARG A 1 93 ? 4.628 5.921 9.722 1.00 87.62 93 ARG A O 1
ATOM 777 N N . PRO A 1 94 ? 6.848 6.252 9.546 1.00 91.69 94 PRO A N 1
ATOM 778 C CA . PRO A 1 94 ? 7.042 5.228 8.528 1.00 91.69 94 PRO A CA 1
ATOM 779 C C . PRO A 1 94 ? 6.744 3.836 9.091 1.00 91.69 94 PRO A C 1
ATOM 781 O O . PRO A 1 94 ? 7.218 3.494 10.176 1.00 91.69 94 PRO A O 1
ATOM 784 N N . ILE A 1 95 ? 6.004 3.025 8.339 1.00 93.56 95 ILE A N 1
ATOM 785 C CA . ILE A 1 95 ? 5.614 1.675 8.756 1.00 93.56 95 ILE A CA 1
ATOM 786 C C . ILE A 1 95 ? 6.511 0.665 8.033 1.00 93.56 95 ILE A C 1
ATOM 788 O O . ILE A 1 95 ? 6.574 0.712 6.807 1.00 93.56 95 ILE A O 1
ATOM 792 N N . PRO A 1 96 ? 7.225 -0.242 8.716 1.00 94.44 96 PRO A N 1
ATOM 793 C CA . PRO A 1 96 ? 8.072 -1.229 8.046 1.00 94.44 96 PRO A CA 1
ATOM 794 C C . PRO A 1 96 ? 7.288 -2.112 7.066 1.00 94.44 96 PRO A C 1
ATOM 796 O O . PRO A 1 96 ? 6.304 -2.733 7.443 1.00 94.44 96 PRO A O 1
ATOM 799 N N . CYS A 1 97 ? 7.764 -2.257 5.824 1.00 94.44 97 CYS A N 1
ATOM 800 C CA . CYS A 1 97 ? 7.107 -3.127 4.839 1.00 94.44 97 CYS A CA 1
ATOM 801 C C . CYS A 1 97 ? 7.175 -4.622 5.185 1.00 94.44 97 CYS A C 1
ATOM 803 O O . CYS A 1 97 ? 6.478 -5.423 4.564 1.00 94.44 97 CYS A O 1
ATOM 805 N N . ALA A 1 98 ? 8.060 -5.000 6.111 1.00 93.50 98 ALA A N 1
ATOM 806 C CA . ALA A 1 98 ? 8.170 -6.362 6.621 1.00 93.50 98 ALA A CA 1
ATOM 807 C C . ALA A 1 98 ? 6.982 -6.748 7.518 1.00 93.50 98 ALA A C 1
ATOM 809 O O . ALA A 1 98 ? 6.694 -7.933 7.641 1.00 93.50 98 ALA A O 1
ATOM 810 N N . ASP A 1 99 ? 6.296 -5.761 8.100 1.00 94.25 99 ASP A N 1
ATOM 811 C CA . ASP A 1 99 ? 5.175 -5.956 9.014 1.00 94.25 99 ASP A CA 1
ATOM 812 C C . ASP A 1 99 ? 3.875 -5.498 8.339 1.00 94.25 99 ASP A C 1
ATOM 814 O O . ASP A 1 99 ? 3.485 -4.326 8.371 1.00 94.25 99 ASP A O 1
ATOM 818 N N . LEU A 1 100 ? 3.255 -6.434 7.619 1.00 94.12 100 LEU A N 1
ATOM 819 C CA . LEU A 1 100 ? 2.066 -6.153 6.822 1.00 94.12 100 LEU A CA 1
ATOM 820 C C . LEU A 1 100 ? 0.835 -5.914 7.702 1.00 94.12 100 LEU A C 1
ATOM 822 O O . LEU A 1 100 ? 0.032 -5.041 7.382 1.00 94.12 100 LEU A O 1
ATOM 826 N N . ASP A 1 101 ? 0.720 -6.636 8.815 1.00 94.19 101 ASP A N 1
ATOM 827 C CA . ASP A 1 101 ? -0.423 -6.550 9.727 1.00 94.19 101 ASP A CA 1
ATOM 828 C C . ASP A 1 101 ? -0.431 -5.214 10.474 1.00 94.19 101 ASP A C 1
ATOM 830 O O . ASP A 1 101 ? -1.476 -4.562 10.580 1.00 94.19 101 ASP A O 1
ATOM 834 N N . LEU A 1 102 ? 0.744 -4.732 10.897 1.00 94.06 102 LEU A N 1
ATOM 835 C CA . LEU A 1 102 ? 0.887 -3.382 11.437 1.00 94.06 102 LEU A CA 1
ATOM 836 C C . LEU A 1 102 ? 0.495 -2.319 10.403 1.00 94.06 102 LEU A C 1
ATOM 838 O O . LEU A 1 102 ? -0.183 -1.347 10.739 1.00 94.06 102 LEU A O 1
ATOM 842 N N . ALA A 1 103 ? 0.895 -2.501 9.141 1.00 93.69 103 ALA A N 1
ATOM 843 C CA . ALA A 1 103 ? 0.546 -1.576 8.067 1.00 93.69 103 ALA A CA 1
ATOM 844 C C . ALA A 1 103 ? -0.960 -1.535 7.791 1.00 93.69 103 ALA A C 1
ATOM 846 O O . ALA A 1 103 ? -1.514 -0.446 7.636 1.00 93.69 103 ALA A O 1
ATOM 847 N N . VAL A 1 104 ? -1.626 -2.691 7.772 1.00 95.00 104 VAL A N 1
ATOM 848 C CA . VAL A 1 104 ? -3.087 -2.779 7.648 1.00 95.00 104 VAL A CA 1
ATOM 849 C C . VAL A 1 104 ? -3.756 -2.068 8.823 1.00 95.00 104 VAL A C 1
ATOM 851 O O . VAL A 1 104 ? -4.534 -1.142 8.600 1.00 95.00 104 VAL A O 1
ATOM 854 N N . THR A 1 105 ? -3.377 -2.412 10.055 1.00 94.56 105 THR A N 1
ATOM 855 C CA . THR A 1 105 ? -3.953 -1.844 11.285 1.00 94.56 105 THR A CA 1
ATOM 856 C C . THR A 1 105 ? -3.841 -0.318 11.319 1.00 94.56 105 THR A C 1
ATOM 858 O O . THR A 1 105 ? -4.797 0.389 11.638 1.00 94.56 105 THR A O 1
ATOM 861 N N . GLU A 1 106 ? -2.678 0.222 10.956 1.00 93.50 106 GLU A N 1
ATOM 862 C CA . GLU A 1 106 ? -2.444 1.665 10.946 1.00 93.50 106 GLU A CA 1
ATOM 863 C C . GLU A 1 106 ? -3.269 2.376 9.860 1.00 93.50 106 GLU A C 1
ATOM 865 O O . GLU A 1 106 ? -3.830 3.449 10.106 1.00 93.50 106 GLU A O 1
ATOM 870 N N . VAL A 1 107 ? -3.402 1.778 8.671 1.00 92.38 107 VAL A N 1
ATOM 871 C CA . VAL A 1 107 ? -4.258 2.317 7.601 1.00 92.38 107 VAL A CA 1
ATOM 872 C C . VAL A 1 107 ? -5.724 2.316 8.020 1.00 92.38 107 VAL A C 1
ATOM 874 O O . VAL A 1 107 ? -6.414 3.320 7.827 1.00 92.38 107 VAL A O 1
ATOM 877 N N . GLU A 1 108 ? -6.197 1.235 8.633 1.00 92.75 108 GLU A N 1
ATOM 878 C CA . GLU A 1 108 ? -7.558 1.148 9.156 1.00 92.75 108 GLU A CA 1
ATOM 879 C C . GLU A 1 108 ? -7.810 2.192 10.233 1.00 92.75 108 GLU A C 1
ATOM 881 O O . GLU A 1 108 ? -8.803 2.914 10.160 1.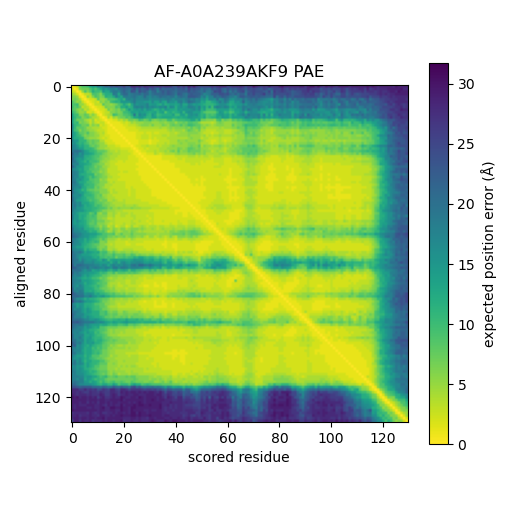00 92.75 108 GLU A O 1
ATOM 886 N N . ARG A 1 109 ? -6.880 2.360 11.178 1.00 92.00 109 ARG A N 1
ATOM 887 C CA . ARG A 1 109 ? -6.958 3.397 12.212 1.00 92.00 109 ARG A CA 1
ATOM 888 C C . ARG A 1 109 ? -7.123 4.793 11.605 1.00 92.00 109 ARG A C 1
ATOM 890 O O . ARG A 1 109 ? -7.957 5.573 12.070 1.00 92.00 109 ARG A O 1
ATOM 897 N N . ILE A 1 110 ? -6.364 5.112 10.552 1.00 90.56 110 ILE A N 1
ATOM 898 C CA . ILE A 1 110 ? -6.466 6.394 9.834 1.00 90.56 110 ILE A CA 1
ATOM 899 C C . ILE A 1 110 ? -7.833 6.542 9.153 1.00 90.56 110 ILE A C 1
ATOM 901 O O . ILE A 1 110 ? -8.458 7.606 9.235 1.00 90.56 110 ILE A O 1
ATOM 905 N N . LEU A 1 111 ? -8.302 5.500 8.463 1.00 89.38 111 LEU A N 1
ATOM 906 C CA . LEU A 1 111 ? -9.569 5.529 7.731 1.00 89.38 111 LEU A CA 1
ATOM 907 C C . LEU A 1 111 ? -10.771 5.617 8.677 1.00 89.38 111 LEU A C 1
ATOM 909 O O . LEU A 1 111 ? -11.629 6.479 8.476 1.00 89.38 111 LEU A O 1
ATOM 913 N N . TRP A 1 112 ? -10.802 4.813 9.739 1.00 89.38 112 TRP A N 1
ATOM 914 C CA . TRP A 1 112 ? -11.831 4.871 10.776 1.00 89.38 112 TRP A CA 1
ATOM 915 C C . TRP A 1 112 ? -11.851 6.221 11.482 1.00 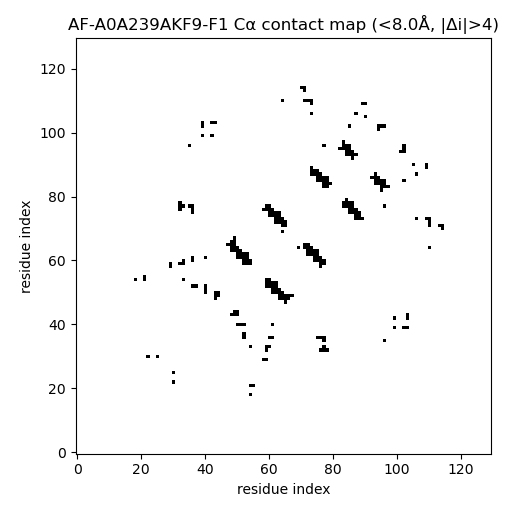89.38 112 TRP A C 1
ATOM 917 O O . TRP A 1 112 ? -12.913 6.832 11.600 1.00 89.38 112 TRP A O 1
ATOM 927 N N . GLY A 1 113 ? -10.682 6.754 11.854 1.00 86.75 113 GLY A N 1
ATOM 928 C CA . GLY A 1 113 ? -10.582 8.086 12.449 1.00 86.75 113 GLY A CA 1
ATOM 929 C C . GLY A 1 113 ? -11.226 9.174 11.582 1.00 86.75 113 GLY A C 1
ATOM 930 O O . GLY A 1 113 ? -11.845 10.096 12.101 1.00 86.75 113 GLY A O 1
ATOM 931 N N . ARG A 1 114 ? -11.160 9.045 10.254 1.00 84.44 114 ARG A N 1
ATOM 932 C CA . ARG A 1 114 ? -11.796 9.985 9.317 1.00 84.44 114 ARG A CA 1
ATOM 933 C C . ARG A 1 114 ? -13.282 9.775 9.118 1.00 84.44 114 ARG A C 1
ATOM 935 O O . ARG A 1 114 ? -13.988 10.747 8.878 1.00 84.44 114 ARG A O 1
ATOM 942 N N . LEU A 1 115 ? -13.739 8.531 9.155 1.00 83.69 115 LEU A N 1
ATOM 943 C CA . LEU A 1 115 ? -15.164 8.225 9.062 1.00 83.69 115 LEU A CA 1
ATOM 944 C C . LEU A 1 115 ? -15.911 8.709 10.310 1.00 83.69 115 LEU A C 1
ATOM 946 O O . LEU A 1 115 ? -17.041 9.173 10.193 1.00 83.69 115 LEU A O 1
ATOM 950 N N . HIS A 1 116 ? -15.260 8.658 11.475 1.00 80.25 116 HIS A N 1
ATOM 951 C CA . HIS A 1 116 ? -15.848 9.060 12.753 1.00 80.25 116 HIS A CA 1
ATOM 952 C C . HIS A 1 116 ? -15.584 10.516 13.152 1.00 80.25 116 HIS A C 1
ATOM 954 O O . HIS A 1 116 ? -16.264 11.023 14.042 1.00 80.25 116 HIS A O 1
ATOM 960 N N . GLN A 1 117 ? -14.651 11.223 12.507 1.00 69.25 117 GLN A N 1
ATOM 961 C CA . GLN A 1 117 ? -14.522 12.666 12.695 1.00 69.25 117 GLN A CA 1
ATOM 962 C C . GLN A 1 117 ? -15.570 13.401 11.847 1.00 69.25 117 GLN A C 1
ATOM 964 O O . GLN A 1 117 ? -15.455 13.419 10.616 1.00 69.25 117 GLN A O 1
ATOM 969 N N . PRO A 1 118 ? -16.572 14.068 12.455 1.00 54.12 118 PRO A N 1
ATOM 970 C CA . PRO A 1 118 ? -17.414 14.985 11.706 1.00 54.12 118 PRO A CA 1
ATOM 971 C C . PRO A 1 118 ? -16.508 16.067 11.118 1.00 54.12 118 PRO A C 1
ATOM 973 O O . PRO A 1 118 ? -15.643 16.596 11.811 1.00 54.12 118 PRO A O 1
ATOM 976 N N . ASN A 1 119 ? -16.681 16.370 9.830 1.00 54.28 119 ASN A N 1
ATOM 977 C CA . ASN A 1 119 ? -15.944 17.397 9.091 1.00 54.28 119 ASN A CA 1
ATOM 978 C C . ASN A 1 119 ? -15.900 18.734 9.869 1.00 54.28 119 ASN A C 1
ATOM 980 O O . ASN A 1 119 ? -16.708 19.638 9.649 1.00 54.28 119 ASN A O 1
ATOM 984 N N . SER A 1 120 ? -14.901 18.915 10.731 1.00 49.00 120 SER A N 1
ATOM 985 C CA . SER A 1 120 ? -14.667 20.133 11.519 1.00 49.00 120 SER A CA 1
ATOM 986 C C . SER A 1 120 ? -14.278 21.329 10.639 1.00 49.00 120 SER A C 1
ATOM 988 O O . SER A 1 120 ? -14.219 22.469 11.098 1.00 49.00 120 SER A O 1
ATOM 990 N N . ARG A 1 121 ? -14.122 21.107 9.326 1.00 48.94 121 ARG A N 1
ATOM 991 C CA . ARG A 1 121 ? -13.990 22.158 8.308 1.00 48.94 121 ARG A CA 1
ATOM 992 C C . ARG A 1 121 ? -15.227 23.048 8.155 1.00 48.94 121 ARG A C 1
ATOM 994 O O . ARG A 1 121 ? -15.068 24.162 7.668 1.00 48.94 121 ARG A O 1
ATOM 1001 N N . LYS A 1 122 ? -16.425 22.622 8.580 1.00 46.44 122 LYS A N 1
ATOM 1002 C CA . LYS A 1 122 ? -17.606 23.513 8.604 1.00 46.44 122 LYS A CA 1
ATOM 1003 C C . LYS A 1 122 ? -17.742 24.327 9.899 1.00 46.44 122 LYS A C 1
ATOM 1005 O O . LYS A 1 122 ? -18.318 25.407 9.849 1.00 46.44 122 LYS A O 1
ATOM 1010 N N . ALA A 1 123 ? -17.161 23.883 11.016 1.00 42.88 123 ALA A N 1
ATOM 1011 C CA . ALA A 1 123 ? -17.299 24.570 12.306 1.00 42.88 123 ALA A CA 1
ATOM 1012 C C . ALA A 1 123 ? -16.510 25.895 12.372 1.00 42.88 123 ALA A C 1
ATOM 1014 O O . ALA A 1 123 ? -17.024 26.898 12.851 1.00 42.88 123 ALA A O 1
ATOM 1015 N N . ARG A 1 124 ? -15.306 25.961 11.784 1.00 44.72 124 ARG A N 1
ATOM 1016 C CA . ARG A 1 124 ? -14.470 27.182 11.824 1.00 44.72 124 ARG A CA 1
ATOM 1017 C C . ARG A 1 124 ? -14.949 28.345 10.947 1.00 44.72 124 ARG A C 1
ATOM 1019 O O . ARG A 1 124 ? -14.403 29.439 11.059 1.00 44.72 124 ARG A O 1
ATOM 1026 N N . ARG A 1 125 ? -15.926 28.135 10.054 1.00 48.62 125 ARG A N 1
ATOM 1027 C CA . ARG A 1 125 ? -16.448 29.214 9.191 1.00 48.62 125 ARG A CA 1
ATOM 1028 C C . ARG A 1 125 ? -17.571 30.014 9.858 1.00 48.62 125 ARG A C 1
ATOM 1030 O O . ARG A 1 125 ? -17.731 31.178 9.522 1.00 48.62 125 ARG A O 1
ATOM 1037 N N . HIS A 1 126 ? -18.286 29.421 10.816 1.00 47.91 126 HIS A N 1
ATOM 1038 C CA . HIS A 1 126 ? -19.370 30.093 11.544 1.00 47.91 126 HIS A CA 1
ATOM 1039 C C . HIS A 1 126 ? -18.897 30.901 12.758 1.00 47.91 126 HIS A C 1
ATOM 1041 O O . HIS A 1 126 ? -19.568 31.849 13.144 1.00 47.91 126 HIS A O 1
ATOM 1047 N N . GLU A 1 127 ? -17.737 30.577 13.330 1.00 46.53 127 GLU A N 1
ATOM 1048 C CA . GLU A 1 127 ? -17.212 31.275 14.514 1.00 46.53 127 GLU A CA 1
ATOM 1049 C C . GLU A 1 127 ? -16.475 32.584 14.176 1.00 46.53 127 GLU A C 1
ATOM 1051 O O . GLU A 1 127 ? -16.235 33.404 15.047 1.00 46.53 127 GLU A O 1
ATOM 1056 N N . ARG A 1 128 ? -16.157 32.825 12.895 1.00 50.78 128 ARG A N 1
ATOM 1057 C CA . ARG A 1 128 ? -15.594 34.105 12.418 1.00 50.78 128 ARG A CA 1
ATOM 1058 C C . ARG A 1 128 ? -16.649 35.091 11.897 1.00 50.78 128 ARG A C 1
ATOM 1060 O O . ARG A 1 128 ? -16.285 36.106 11.316 1.00 50.78 128 ARG A O 1
ATOM 1067 N N . GLN A 1 129 ? -17.933 34.762 12.034 1.00 49.94 129 GLN A N 1
ATOM 1068 C CA . GLN A 1 129 ? -19.061 35.595 11.591 1.00 49.94 129 GLN A CA 1
ATOM 1069 C C . GLN A 1 129 ? -19.993 35.993 12.748 1.00 49.94 129 GLN A C 1
ATOM 1071 O O . GLN A 1 129 ? -21.133 36.379 12.500 1.00 49.94 129 GLN A O 1
ATOM 1076 N N . ARG A 1 130 ? -19.531 35.882 13.998 1.00 43.38 130 ARG A N 1
ATOM 1077 C CA . ARG A 1 130 ? -20.208 36.427 15.177 1.00 43.38 130 ARG A CA 1
ATOM 1078 C C . ARG A 1 130 ? -19.302 37.422 15.873 1.00 43.38 130 ARG A C 1
ATOM 1080 O O . ARG A 1 130 ? -18.093 37.119 15.951 1.00 43.38 130 ARG A O 1
#